Protein AF-A0A8B8BTA6-F1 (afdb_monomer_lite)

InterPro domains:
  IPR008979 Galactose-binding-like domain superfamily [SSF49785] (28-97)

Sequence (108 aa):
MRTELCVFLLLVTWVSGFVNLAHDTAKALQGTANMSEPPQKPAWSAGNAVDGNTDQELLTSCVIMDYTNNYKTVWWKVRLQNRFNVAYLEVYFRGSTMTLQKFSTQTL

Organism: Crassostrea virginica (NCBI:txid6565)

Radius of gyration: 18.39 Å; chains: 1; bounding box: 62×26×37 Å

Structure (mmCIF, N/CA/C/O backbone):
data_AF-A0A8B8BTA6-F1
#
_entry.id   AF-A0A8B8BTA6-F1
#
loop_
_atom_site.group_PDB
_atom_site.id
_atom_site.type_symbol
_atom_site.label_atom_id
_atom_site.label_alt_id
_atom_site.label_comp_id
_atom_site.label_asym_id
_atom_site.label_entity_id
_atom_site.label_seq_id
_atom_site.pdbx_PDB_ins_code
_atom_site.Cartn_x
_atom_site.Cartn_y
_atom_site.Cartn_z
_atom_site.occupancy
_atom_site.B_iso_or_equiv
_atom_site.auth_seq_id
_atom_site.auth_comp_id
_atom_site.auth_asym_id
_atom_site.auth_atom_id
_atom_site.pdbx_PDB_model_num
ATOM 1 N N . MET A 1 1 ? -44.200 -6.942 22.365 1.00 52.56 1 MET A N 1
ATOM 2 C CA . MET A 1 1 ? -42.962 -7.711 22.645 1.00 52.56 1 MET A CA 1
ATOM 3 C C . MET A 1 1 ? -42.205 -8.162 21.386 1.00 52.56 1 MET A C 1
ATOM 5 O O . MET A 1 1 ? -40.997 -8.311 21.461 1.00 52.56 1 MET A O 1
ATOM 9 N N . ARG A 1 2 ? -42.860 -8.347 20.223 1.00 54.91 2 ARG A N 1
ATOM 10 C CA . ARG A 1 2 ? -42.214 -8.806 18.972 1.00 54.91 2 ARG A CA 1
ATOM 11 C C . ARG A 1 2 ? -41.508 -7.700 18.162 1.00 54.91 2 ARG A C 1
ATOM 13 O O . ARG A 1 2 ? -40.528 -7.981 17.491 1.00 54.91 2 ARG A O 1
ATOM 20 N N . THR A 1 3 ? -41.984 -6.458 18.238 1.00 54.81 3 THR A N 1
ATOM 21 C CA . THR A 1 3 ? -41.423 -5.296 17.519 1.00 54.81 3 THR A CA 1
ATOM 22 C C . THR A 1 3 ? -40.090 -4.820 18.098 1.00 54.81 3 THR A C 1
ATOM 24 O O . THR A 1 3 ? -39.152 -4.599 17.344 1.00 54.81 3 THR A O 1
ATOM 27 N N . GLU A 1 4 ? -39.975 -4.763 19.426 1.00 55.19 4 GLU A N 1
ATOM 28 C CA . GLU A 1 4 ? -38.739 -4.407 20.146 1.00 55.19 4 GLU A CA 1
ATOM 29 C C . GLU A 1 4 ? -37.571 -5.345 19.785 1.00 55.19 4 GLU A C 1
ATOM 31 O O . GLU A 1 4 ? -36.474 -4.899 19.462 1.00 55.19 4 GLU A O 1
ATOM 36 N N . LEU A 1 5 ? -37.824 -6.659 19.741 1.00 53.94 5 LEU A N 1
ATOM 37 C CA . LEU A 1 5 ? -36.822 -7.678 19.401 1.00 53.94 5 LEU A CA 1
ATOM 38 C C . LEU A 1 5 ? -36.278 -7.536 17.967 1.00 53.94 5 LEU A C 1
ATOM 40 O O . LEU A 1 5 ? -35.094 -7.776 17.738 1.00 53.94 5 LEU A O 1
ATOM 44 N N . CYS A 1 6 ? -37.108 -7.113 17.007 1.00 53.47 6 CYS A N 1
ATOM 45 C CA . CYS A 1 6 ? -36.669 -6.865 15.630 1.00 53.47 6 CYS A CA 1
ATOM 46 C C . CYS A 1 6 ? -35.779 -5.621 15.513 1.00 53.47 6 CYS A C 1
ATOM 48 O O . CYS A 1 6 ? -34.815 -5.645 14.751 1.00 53.47 6 CYS A O 1
ATOM 50 N N . VAL A 1 7 ? -36.062 -4.561 16.277 1.00 57.22 7 VAL A N 1
ATOM 51 C CA . VAL A 1 7 ? -35.223 -3.351 16.304 1.00 57.22 7 VAL A CA 1
ATOM 52 C C . VAL A 1 7 ? -33.852 -3.665 16.908 1.00 57.22 7 VAL A C 1
ATOM 54 O O . VAL A 1 7 ? -32.835 -3.284 16.334 1.00 57.22 7 VAL A O 1
ATOM 57 N N . PHE A 1 8 ? -33.798 -4.447 17.991 1.00 52.19 8 PHE A N 1
ATOM 58 C CA . PHE A 1 8 ? -32.528 -4.907 18.564 1.00 52.19 8 PHE A CA 1
ATOM 59 C C . PHE A 1 8 ? -31.729 -5.801 17.601 1.00 52.19 8 PHE A C 1
ATOM 61 O O . PHE A 1 8 ? -30.524 -5.612 17.464 1.00 52.19 8 PHE A O 1
ATOM 68 N N . LEU A 1 9 ? -32.371 -6.725 16.879 1.00 52.94 9 LEU A N 1
ATOM 69 C CA . LEU A 1 9 ? -31.685 -7.574 15.892 1.00 52.94 9 LEU A CA 1
ATOM 70 C C . LEU A 1 9 ? -31.146 -6.782 14.685 1.00 52.94 9 LEU A C 1
ATOM 72 O O . LEU A 1 9 ? -30.073 -7.112 14.183 1.00 52.94 9 LEU A O 1
ATOM 76 N N . LEU A 1 10 ? -31.839 -5.724 14.248 1.00 51.62 10 LEU A N 1
ATOM 77 C CA . LEU A 1 10 ? -31.356 -4.815 13.196 1.00 51.62 10 LEU A CA 1
ATOM 78 C C . LEU A 1 10 ? -30.222 -3.894 13.677 1.00 51.62 10 LEU A C 1
ATOM 80 O O . LEU A 1 10 ? -29.369 -3.516 12.878 1.00 51.62 10 LEU A O 1
ATOM 84 N N . LEU A 1 11 ? -30.182 -3.556 14.969 1.00 49.06 11 LEU A N 1
ATOM 85 C CA . LEU A 1 11 ? -29.093 -2.777 15.571 1.00 49.06 11 LEU A CA 1
ATOM 86 C C . LEU A 1 11 ? -27.823 -3.616 15.791 1.00 49.06 11 LEU A C 1
ATOM 88 O O . LEU A 1 11 ? -26.719 -3.093 15.674 1.00 49.06 11 LEU A O 1
ATOM 92 N N . VAL A 1 12 ? -27.952 -4.915 16.078 1.00 51.41 12 VAL A N 1
ATOM 93 C CA . VAL A 1 12 ? -26.804 -5.800 16.360 1.00 51.41 12 VAL A CA 1
ATOM 94 C C . VAL A 1 12 ? -25.995 -6.134 15.099 1.00 51.41 12 VAL A C 1
ATOM 96 O O . VAL A 1 12 ? -24.776 -6.273 15.181 1.00 51.41 12 VAL A O 1
ATOM 99 N N . THR A 1 13 ? -26.611 -6.181 13.913 1.00 49.41 13 THR A N 1
ATOM 100 C CA . THR A 1 13 ? -25.873 -6.420 12.655 1.00 49.41 13 THR A CA 1
ATOM 101 C C . THR A 1 13 ? -24.999 -5.239 12.221 1.00 49.41 13 THR A C 1
ATOM 103 O O . THR A 1 13 ? -24.121 -5.412 11.379 1.00 49.41 13 THR A O 1
ATOM 106 N N . TRP A 1 14 ? -25.176 -4.058 12.823 1.00 47.53 14 TRP A N 1
ATOM 107 C CA . TRP A 1 14 ? -24.387 -2.860 12.520 1.00 47.53 14 TRP A CA 1
ATOM 108 C C . TRP A 1 14 ? -23.033 -2.788 13.241 1.00 47.53 14 TRP A C 1
ATOM 110 O O . TRP A 1 14 ? -22.200 -1.955 12.883 1.00 47.53 14 TRP A O 1
ATOM 120 N N . VAL A 1 15 ? -22.770 -3.644 14.234 1.00 53.34 15 VAL A N 1
ATOM 121 C CA . VAL A 1 15 ? -21.622 -3.455 15.149 1.00 53.34 15 VAL A CA 1
ATOM 122 C C . VAL A 1 15 ? -20.439 -4.390 14.851 1.00 53.34 15 VAL A C 1
ATOM 124 O O . VAL A 1 15 ? -19.379 -4.254 15.454 1.00 53.34 15 VAL A O 1
ATOM 127 N N . SER A 1 16 ? -20.558 -5.325 13.903 1.00 54.72 16 SER A N 1
ATOM 128 C CA . SER A 1 16 ? -19.567 -6.409 13.735 1.00 54.72 16 SER A CA 1
ATOM 129 C C . SER A 1 16 ? -19.027 -6.565 12.311 1.00 54.72 16 SER A C 1
ATOM 131 O O . SER A 1 16 ? -18.798 -7.678 11.848 1.00 54.72 16 SER A O 1
ATOM 133 N N . GLY A 1 17 ? -18.822 -5.456 11.598 1.00 67.69 17 GLY A N 1
ATOM 134 C CA . GLY A 1 17 ? -18.102 -5.460 10.321 1.00 67.69 17 GLY A CA 1
ATOM 135 C C . GLY A 1 17 ? -16.597 -5.277 10.522 1.00 67.69 17 GLY A C 1
ATOM 136 O O . GLY A 1 17 ? -16.180 -4.425 11.310 1.00 67.69 17 GLY A O 1
ATOM 137 N N . PHE A 1 18 ? -15.774 -6.032 9.789 1.00 72.56 18 PHE A N 1
ATOM 138 C CA . PHE A 1 18 ? -14.363 -5.678 9.632 1.00 72.56 18 PHE A CA 1
ATOM 139 C C . PHE A 1 18 ? -14.264 -4.281 9.011 1.00 72.56 18 PHE A C 1
ATOM 141 O O . PHE A 1 18 ? -14.970 -3.969 8.054 1.00 72.56 18 PHE A O 1
ATOM 148 N N . VAL A 1 19 ? -13.413 -3.430 9.583 1.00 87.12 19 VAL A N 1
ATOM 149 C CA . VAL A 1 19 ? -13.154 -2.081 9.070 1.00 87.12 19 VAL A CA 1
ATOM 150 C C . VAL A 1 19 ? -11.885 -2.075 8.242 1.00 87.12 19 VAL A C 1
ATOM 152 O O . VAL A 1 19 ? -10.884 -2.682 8.628 1.00 87.12 19 VAL A O 1
ATOM 155 N N . ASN A 1 20 ? -11.908 -1.360 7.121 1.00 90.12 20 ASN A N 1
ATOM 156 C CA . ASN A 1 20 ? -10.696 -1.120 6.359 1.00 90.12 20 ASN A CA 1
ATOM 157 C C . ASN A 1 20 ? -9.876 -0.036 7.071 1.00 90.12 20 ASN A C 1
ATOM 159 O O . ASN A 1 20 ? -10.136 1.157 6.956 1.00 90.12 20 ASN A O 1
ATOM 163 N N . LEU A 1 21 ? -8.871 -0.469 7.832 1.00 92.75 21 LEU A N 1
ATOM 164 C CA . LEU A 1 21 ? -7.999 0.428 8.593 1.00 92.75 21 LEU A CA 1
ATOM 165 C C . LEU A 1 21 ? -7.133 1.325 7.695 1.00 92.75 21 LEU A C 1
ATOM 167 O O . LEU A 1 21 ? -6.676 2.377 8.144 1.00 92.75 21 LEU A O 1
ATOM 171 N N . ALA A 1 22 ? -6.877 0.901 6.455 1.00 93.50 22 ALA A N 1
ATOM 172 C CA . ALA A 1 22 ? -6.097 1.663 5.491 1.00 93.50 22 ALA A CA 1
ATOM 173 C C . ALA A 1 22 ? -6.932 2.752 4.803 1.00 93.50 22 ALA A C 1
ATOM 175 O O . ALA A 1 22 ? -6.386 3.814 4.509 1.00 93.50 22 ALA A O 1
ATOM 176 N N . HIS A 1 23 ? -8.228 2.513 4.583 1.00 94.75 23 HIS A N 1
ATOM 177 C CA . HIS A 1 23 ? -9.131 3.459 3.929 1.00 94.75 23 HIS A CA 1
ATOM 178 C C . HIS A 1 23 ? -10.605 3.213 4.306 1.00 94.75 23 HIS A C 1
ATOM 180 O O . HIS A 1 23 ? -11.252 2.319 3.760 1.00 94.75 23 HIS A O 1
ATOM 186 N N . ASP A 1 24 ? -11.150 4.027 5.213 1.00 93.88 24 ASP A N 1
ATOM 187 C CA . ASP A 1 24 ? -12.581 4.090 5.545 1.00 93.88 24 ASP A CA 1
ATOM 188 C C . ASP A 1 24 ? -12.956 5.547 5.871 1.00 93.88 24 ASP A C 1
ATOM 190 O O . ASP A 1 24 ? -12.812 6.028 6.999 1.00 93.88 24 ASP A O 1
ATOM 194 N N . THR A 1 25 ? -13.430 6.272 4.856 1.00 89.62 25 T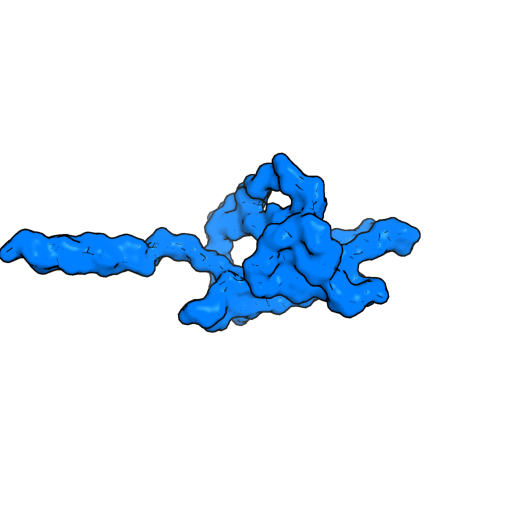HR A N 1
ATOM 195 C CA . THR A 1 25 ? -13.790 7.694 4.971 1.00 89.62 25 THR A CA 1
ATOM 196 C C . THR A 1 25 ? -15.005 7.927 5.866 1.00 89.62 25 THR A C 1
ATOM 198 O O . THR A 1 25 ? -15.055 8.943 6.559 1.00 89.62 25 THR A O 1
ATOM 201 N N . ALA A 1 26 ? -15.946 6.978 5.927 1.00 90.31 26 ALA A N 1
ATOM 202 C CA . ALA A 1 26 ? -17.122 7.067 6.792 1.00 90.31 26 ALA A CA 1
ATOM 203 C C . ALA A 1 26 ? -16.742 7.035 8.281 1.00 90.31 26 ALA A C 1
ATOM 205 O O . ALA A 1 26 ? -17.420 7.647 9.108 1.00 90.31 26 ALA A O 1
ATOM 206 N N . LYS A 1 27 ? -15.639 6.357 8.620 1.00 88.62 27 LYS A N 1
ATOM 207 C CA . LYS A 1 27 ? -15.077 6.297 9.980 1.00 88.62 27 LYS A CA 1
ATOM 208 C C . LYS A 1 27 ? -13.846 7.182 10.178 1.00 88.62 27 LYS A C 1
ATOM 210 O O . LYS A 1 27 ? -13.182 7.067 11.206 1.00 88.62 27 LYS A O 1
ATOM 215 N N . ALA A 1 28 ? -13.554 8.064 9.220 1.00 92.31 28 ALA A N 1
ATOM 216 C CA . ALA A 1 28 ? -12.386 8.945 9.217 1.00 92.31 28 ALA A CA 1
ATOM 217 C C . ALA A 1 28 ? -11.036 8.209 9.386 1.00 92.31 28 ALA A C 1
ATOM 219 O O . ALA A 1 28 ? -10.079 8.770 9.921 1.00 92.31 28 ALA A O 1
ATOM 220 N N . LEU A 1 29 ? -10.941 6.961 8.918 1.00 92.88 29 LEU A N 1
ATOM 221 C CA . LEU A 1 29 ? -9.711 6.173 8.924 1.00 92.88 29 LEU A CA 1
ATOM 222 C C . LEU A 1 29 ? -8.998 6.322 7.582 1.00 92.88 29 LEU A C 1
ATOM 224 O O . LEU A 1 29 ? -9.538 5.974 6.535 1.00 92.88 29 LEU A O 1
ATOM 228 N N . GLN A 1 30 ? -7.762 6.810 7.622 1.00 96.06 30 GLN A N 1
ATOM 229 C CA . GLN A 1 30 ? -6.922 6.933 6.435 1.00 96.06 30 GLN A CA 1
ATOM 230 C C . GLN A 1 30 ? -5.472 6.607 6.782 1.00 96.06 30 GLN A C 1
ATOM 232 O O . GLN A 1 30 ? -4.820 7.319 7.553 1.00 96.06 30 GLN A O 1
ATOM 237 N N . GLY A 1 31 ? -4.957 5.532 6.194 1.00 94.69 31 GLY A N 1
ATOM 238 C CA . GLY A 1 31 ? -3.549 5.181 6.252 1.00 94.69 31 GLY A CA 1
ATOM 239 C C . GLY A 1 31 ? -2.706 6.142 5.418 1.00 94.69 31 GLY A C 1
ATOM 240 O O . GLY A 1 31 ? -3.163 6.719 4.431 1.00 94.69 31 GLY A O 1
ATOM 241 N N . THR A 1 32 ? -1.446 6.294 5.806 1.00 96.31 32 THR A N 1
ATOM 242 C CA . THR A 1 32 ? -0.424 6.922 4.959 1.00 96.31 32 THR A CA 1
ATOM 243 C C . THR A 1 32 ? 0.549 5.855 4.492 1.00 96.31 32 THR A C 1
ATOM 245 O O . THR A 1 32 ? 0.897 4.956 5.257 1.00 96.31 32 THR A O 1
ATOM 248 N N . ALA A 1 33 ? 0.974 5.928 3.237 1.00 95.94 33 ALA A N 1
ATOM 249 C CA . ALA A 1 33 ? 1.834 4.925 2.632 1.00 95.94 33 ALA A CA 1
ATOM 250 C C . ALA A 1 33 ? 3.147 5.551 2.162 1.00 95.94 33 ALA A C 1
ATOM 252 O O . ALA A 1 33 ? 3.141 6.623 1.565 1.00 95.94 33 ALA A O 1
ATOM 253 N N . ASN A 1 34 ? 4.252 4.848 2.406 1.00 95.50 34 ASN A N 1
ATOM 254 C CA . ASN A 1 34 ? 5.578 5.152 1.873 1.00 95.50 34 ASN A CA 1
ATOM 255 C C . ASN A 1 34 ? 6.148 3.923 1.167 1.00 95.50 34 ASN A C 1
ATOM 257 O O . ASN A 1 34 ? 5.725 2.797 1.423 1.00 95.50 34 ASN A O 1
ATOM 261 N N . MET A 1 35 ? 7.147 4.138 0.322 1.00 93.62 35 MET A N 1
ATOM 262 C CA . MET A 1 35 ? 7.881 3.082 -0.367 1.00 93.62 35 MET A CA 1
ATOM 263 C C . MET A 1 35 ? 9.389 3.304 -0.250 1.00 93.62 35 MET A C 1
ATOM 265 O O . MET A 1 35 ? 9.823 4.356 0.222 1.00 93.62 35 MET A O 1
ATOM 269 N N . SER A 1 36 ? 10.167 2.301 -0.650 1.00 92.44 36 SER A N 1
ATOM 270 C CA . SER A 1 36 ? 11.622 2.293 -0.500 1.00 92.44 36 SER A CA 1
ATOM 271 C C . SER A 1 36 ? 12.339 3.428 -1.224 1.00 92.44 36 SER A C 1
ATOM 273 O O . SER A 1 36 ? 13.320 3.929 -0.692 1.00 92.44 36 SER A O 1
ATOM 275 N N . GLU A 1 37 ? 11.850 3.848 -2.391 1.00 91.19 37 GLU A N 1
ATOM 276 C CA . GLU A 1 37 ? 12.429 4.937 -3.188 1.00 91.19 37 GLU A CA 1
ATOM 277 C C . GLU A 1 37 ? 11.319 5.810 -3.783 1.00 91.19 37 GLU A C 1
ATOM 279 O O . GLU A 1 37 ? 10.197 5.334 -3.930 1.00 91.19 37 GLU A O 1
ATOM 284 N N . PRO A 1 38 ? 11.583 7.069 -4.164 1.00 90.12 38 PRO A N 1
ATOM 285 C CA . PRO A 1 38 ? 10.587 7.899 -4.831 1.00 90.12 38 PRO A CA 1
ATOM 286 C C . PRO A 1 38 ? 10.057 7.252 -6.125 1.00 90.12 38 PRO A C 1
ATOM 288 O O . PRO A 1 38 ? 10.840 6.673 -6.886 1.00 90.12 38 PRO A O 1
ATOM 291 N N . PRO A 1 39 ? 8.751 7.382 -6.426 1.00 90.50 39 PRO A N 1
ATOM 292 C CA . PRO A 1 39 ? 8.191 6.813 -7.643 1.00 90.50 39 PRO A CA 1
ATOM 293 C C . PRO A 1 39 ? 8.732 7.551 -8.876 1.00 90.50 39 PRO A C 1
ATOM 295 O O . PRO A 1 39 ? 8.802 8.781 -8.901 1.00 90.50 39 PRO A O 1
ATOM 298 N N . GLN A 1 40 ? 9.064 6.811 -9.937 1.00 89.62 40 GLN A N 1
ATOM 299 C CA . GLN A 1 40 ? 9.597 7.382 -11.186 1.00 89.62 40 GLN A CA 1
ATOM 300 C C . GLN A 1 40 ? 8.549 8.234 -11.914 1.00 89.62 40 GLN A C 1
ATOM 302 O O . GLN A 1 40 ? 8.885 9.160 -12.652 1.00 89.62 40 GLN A O 1
ATOM 307 N N . LYS A 1 41 ? 7.266 7.914 -11.712 1.00 90.94 41 LYS A N 1
ATOM 308 C CA . LYS A 1 41 ? 6.125 8.692 -12.194 1.00 90.94 41 LYS A CA 1
ATOM 309 C C . LYS A 1 41 ? 5.243 9.071 -11.008 1.00 90.94 41 LYS A C 1
ATOM 311 O O . LYS A 1 41 ? 4.933 8.189 -10.212 1.00 90.94 41 LYS A O 1
ATOM 316 N N . PRO A 1 42 ? 4.737 10.314 -10.922 1.00 90.38 42 PRO A N 1
ATOM 317 C CA . PRO A 1 42 ? 3.850 10.720 -9.828 1.00 90.38 42 PRO A CA 1
ATOM 318 C C . PRO A 1 42 ? 2.630 9.804 -9.644 1.00 90.38 42 PRO A C 1
ATOM 320 O O . PRO A 1 42 ? 2.201 9.560 -8.522 1.00 90.38 42 PRO A O 1
ATOM 323 N N . ALA A 1 43 ? 2.110 9.243 -10.741 1.00 91.81 43 ALA A N 1
ATOM 324 C CA . ALA A 1 43 ? 0.968 8.331 -10.732 1.00 91.81 43 ALA A CA 1
ATOM 325 C C . ALA A 1 43 ? 1.258 6.941 -10.132 1.00 91.81 43 ALA A C 1
ATOM 327 O O . ALA A 1 43 ? 0.333 6.156 -9.981 1.00 91.81 43 ALA A O 1
ATOM 328 N N . TRP A 1 44 ? 2.512 6.613 -9.813 1.00 92.44 44 TRP A N 1
ATOM 329 C CA . TRP A 1 44 ? 2.917 5.339 -9.200 1.00 92.44 44 TRP A CA 1
ATOM 330 C C . TRP A 1 44 ? 3.132 5.463 -7.690 1.00 92.44 44 TRP A C 1
ATOM 332 O O . TRP A 1 44 ? 3.860 4.676 -7.094 1.00 92.44 44 TRP A O 1
ATOM 342 N N . SER A 1 45 ? 2.544 6.493 -7.081 1.00 94.06 45 SER A N 1
ATOM 343 C CA . SER A 1 45 ? 2.708 6.844 -5.674 1.00 94.06 45 SER A CA 1
ATOM 344 C C . SER A 1 45 ? 2.350 5.705 -4.721 1.00 94.06 45 SER A C 1
ATOM 346 O O . SER A 1 45 ? 1.447 4.914 -4.974 1.00 94.06 45 SER A O 1
ATOM 348 N N . ALA A 1 46 ? 3.004 5.683 -3.555 1.00 95.56 46 ALA A N 1
ATOM 349 C CA . ALA A 1 46 ? 2.703 4.742 -2.480 1.00 95.56 46 ALA A CA 1
ATOM 350 C C . ALA A 1 46 ? 1.266 4.913 -1.970 1.00 95.56 46 ALA A C 1
ATOM 352 O O . ALA A 1 46 ? 0.659 3.943 -1.522 1.00 95.56 46 ALA A O 1
ATOM 353 N N . GLY A 1 47 ? 0.723 6.134 -2.065 1.00 95.88 47 GLY A N 1
ATOM 354 C CA . GLY A 1 47 ? -0.642 6.461 -1.649 1.00 95.88 47 GLY A CA 1
ATOM 355 C C . GLY A 1 47 ? -1.711 5.610 -2.333 1.00 95.88 47 GLY A C 1
ATOM 356 O O . GLY A 1 47 ? -2.729 5.329 -1.712 1.00 95.88 47 GLY A O 1
ATOM 357 N N . ASN A 1 48 ? -1.435 5.114 -3.540 1.00 94.94 48 ASN A N 1
ATOM 358 C CA . ASN A 1 48 ? -2.344 4.251 -4.287 1.00 94.94 48 ASN A CA 1
ATOM 359 C C . ASN A 1 48 ? -2.658 2.928 -3.552 1.00 94.94 48 ASN A C 1
ATOM 361 O O . ASN A 1 48 ? -3.693 2.327 -3.779 1.00 94.94 48 ASN A O 1
ATOM 365 N N . ALA A 1 49 ? -1.806 2.460 -2.627 1.00 93.25 49 ALA A N 1
ATOM 366 C CA . ALA A 1 49 ? -2.108 1.263 -1.825 1.00 93.25 49 ALA A CA 1
ATOM 367 C C . ALA A 1 49 ? -3.170 1.496 -0.732 1.00 93.25 49 ALA A C 1
ATOM 369 O O . ALA A 1 49 ? -3.589 0.542 -0.075 1.00 93.25 49 ALA A O 1
ATOM 370 N N . VAL A 1 50 ? -3.550 2.751 -0.468 1.00 95.56 50 VAL A N 1
ATOM 371 C CA . VAL A 1 50 ? -4.440 3.143 0.640 1.00 95.56 50 VAL A CA 1
ATOM 372 C C . VAL A 1 50 ? -5.494 4.169 0.223 1.00 95.56 50 VAL A C 1
ATOM 374 O O . VAL A 1 50 ? -6.074 4.835 1.077 1.00 95.56 50 VAL A O 1
ATOM 377 N N . ASP A 1 51 ? -5.742 4.335 -1.073 1.00 94.75 51 ASP A N 1
ATOM 378 C CA . ASP A 1 51 ? -6.706 5.307 -1.605 1.00 94.75 51 ASP A CA 1
ATOM 379 C C . ASP A 1 51 ? -8.124 4.728 -1.782 1.00 94.75 51 ASP A C 1
ATOM 381 O O . ASP A 1 51 ? -9.042 5.452 -2.163 1.00 94.75 51 ASP A O 1
ATOM 385 N N . GLY A 1 52 ? -8.301 3.433 -1.493 1.00 92.56 52 GLY A N 1
ATOM 386 C CA . GLY 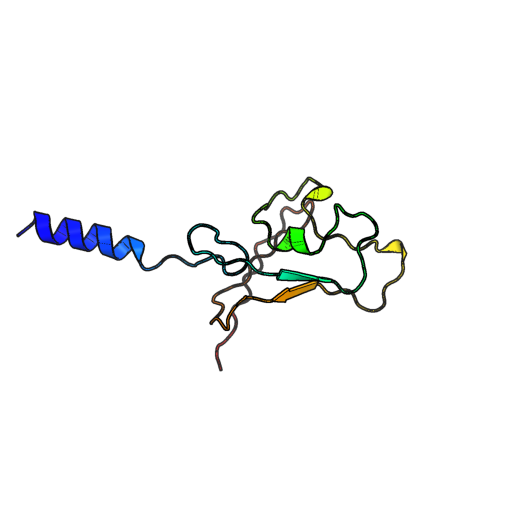A 1 52 ? -9.567 2.714 -1.638 1.00 92.56 52 GLY A CA 1
ATOM 387 C C . GLY A 1 52 ? -9.850 2.209 -3.053 1.00 92.56 52 GLY A C 1
ATOM 388 O O . GLY A 1 52 ? -10.848 1.512 -3.250 1.00 92.56 52 GLY A O 1
ATOM 389 N N . ASN A 1 53 ? -8.991 2.513 -4.028 1.00 92.38 53 ASN A N 1
ATOM 390 C CA . ASN A 1 53 ? -9.117 2.011 -5.386 1.00 92.38 53 ASN A CA 1
ATOM 391 C C . ASN A 1 53 ? -8.484 0.617 -5.497 1.00 92.38 53 ASN A C 1
ATOM 393 O O . ASN A 1 53 ? -7.294 0.430 -5.272 1.00 92.38 53 ASN A O 1
ATOM 397 N N . THR A 1 54 ? -9.295 -0.375 -5.860 1.00 90.50 54 THR A N 1
ATOM 398 C CA . THR A 1 54 ? -8.859 -1.772 -6.014 1.00 90.50 54 THR A CA 1
ATOM 399 C C . THR A 1 54 ? -8.698 -2.188 -7.478 1.00 90.50 54 THR A C 1
ATOM 401 O O . THR A 1 54 ? -8.526 -3.373 -7.755 1.00 90.50 54 THR A O 1
ATOM 404 N N . ASP A 1 55 ? -8.735 -1.235 -8.420 1.00 89.06 55 ASP A N 1
ATOM 405 C CA . ASP A 1 55 ? -8.480 -1.484 -9.843 1.00 89.06 55 ASP A CA 1
ATOM 406 C C . ASP A 1 55 ? -7.072 -2.071 -10.047 1.00 89.06 55 ASP A C 1
ATOM 408 O O . ASP A 1 55 ? -6.064 -1.471 -9.664 1.00 89.06 55 ASP A O 1
ATOM 412 N N . GLN A 1 56 ? -7.018 -3.256 -10.655 1.00 85.69 56 GLN A N 1
ATOM 413 C CA . GLN A 1 56 ? -5.795 -4.026 -10.893 1.00 85.69 56 GLN A CA 1
ATOM 414 C C . GLN A 1 56 ? -5.243 -3.869 -12.318 1.00 85.69 56 GLN A C 1
ATOM 416 O O . GLN A 1 56 ? -4.145 -4.360 -12.603 1.00 85.69 56 GLN A O 1
ATOM 421 N N . GLU A 1 57 ? -5.985 -3.227 -13.217 1.00 83.50 57 GLU A N 1
ATOM 422 C CA . GLU A 1 57 ? -5.661 -3.115 -14.642 1.00 83.50 57 GLU A CA 1
ATOM 423 C C . GLU A 1 57 ? -4.927 -1.803 -14.935 1.00 83.50 57 GLU A C 1
ATOM 425 O O . GLU A 1 57 ? -3.935 -1.769 -15.680 1.00 83.50 57 GLU A O 1
ATOM 430 N N . LEU A 1 58 ? -5.373 -0.706 -14.316 1.00 80.50 58 LEU A N 1
ATOM 431 C CA . LEU A 1 58 ? -4.791 0.611 -14.531 1.00 80.50 58 LEU A CA 1
ATOM 432 C C . LEU A 1 58 ? -3.428 0.742 -13.839 1.00 80.50 58 LEU A C 1
ATOM 434 O O . LEU A 1 58 ? -3.273 0.657 -12.628 1.00 80.50 58 LEU A O 1
ATOM 438 N N . LEU A 1 59 ? -2.397 1.072 -14.619 1.00 77.12 59 LEU A N 1
ATOM 439 C CA . LEU A 1 59 ? -1.059 1.360 -14.084 1.00 77.12 59 LEU A CA 1
ATOM 440 C C . LEU A 1 59 ? -1.045 2.507 -13.062 1.00 77.12 59 LEU A C 1
ATOM 442 O O . LEU A 1 59 ? -0.129 2.593 -12.249 1.00 77.12 59 LEU A O 1
ATOM 446 N N . THR A 1 60 ? -2.012 3.416 -13.141 1.00 85.56 60 THR A N 1
ATOM 447 C CA . THR A 1 60 ? -2.096 4.615 -12.302 1.00 85.56 60 THR A CA 1
ATOM 448 C C . THR A 1 60 ? -2.784 4.377 -10.959 1.00 85.56 60 THR A C 1
ATOM 450 O O . THR A 1 60 ? -2.716 5.263 -10.117 1.00 85.56 60 THR A O 1
ATOM 453 N N . SER A 1 61 ? -3.434 3.225 -10.750 1.00 88.81 61 SER A N 1
ATOM 454 C CA . SER A 1 61 ? -4.020 2.824 -9.456 1.00 88.81 61 SER A CA 1
ATOM 455 C C . SER A 1 61 ? -3.074 1.959 -8.621 1.00 88.81 61 SER A C 1
ATOM 457 O O . SER A 1 61 ? -3.397 1.581 -7.505 1.00 88.81 61 SER A O 1
ATOM 459 N N . CYS A 1 62 ? -1.894 1.622 -9.144 1.00 89.81 62 CYS A N 1
ATOM 460 C CA . CYS A 1 62 ? -0.959 0.719 -8.483 1.00 89.81 62 CYS A CA 1
ATOM 461 C C . CYS A 1 62 ? 0.218 1.476 -7.863 1.00 89.81 62 CYS A C 1
ATOM 463 O O . CYS A 1 62 ? 0.678 2.492 -8.390 1.00 89.81 62 CYS A O 1
ATOM 465 N N . VAL A 1 63 ? 0.767 0.923 -6.781 1.00 91.88 63 VAL A N 1
ATOM 466 C CA . VAL A 1 63 ? 2.113 1.272 -6.314 1.00 91.88 63 VAL A CA 1
ATOM 467 C C . VAL A 1 63 ? 3.115 0.542 -7.199 1.00 91.88 63 VAL A C 1
ATOM 469 O O . VAL A 1 63 ? 3.099 -0.688 -7.261 1.00 91.88 63 VAL A O 1
ATOM 472 N N . ILE A 1 64 ? 3.975 1.279 -7.901 1.00 89.69 64 ILE A N 1
ATOM 473 C CA . ILE A 1 64 ? 4.911 0.686 -8.862 1.00 89.69 64 ILE A CA 1
ATOM 474 C C . ILE A 1 64 ? 6.324 1.165 -8.573 1.00 89.69 64 ILE A C 1
ATOM 476 O O . ILE A 1 64 ? 6.583 2.356 -8.436 1.00 89.69 64 ILE A O 1
ATOM 480 N N . MET A 1 65 ? 7.236 0.198 -8.544 1.00 87.44 65 MET A N 1
ATOM 481 C CA . MET A 1 65 ? 8.672 0.410 -8.518 1.00 87.44 65 MET A CA 1
ATOM 482 C C . MET A 1 65 ? 9.268 -0.136 -9.809 1.00 87.44 65 MET A C 1
ATOM 484 O O . MET A 1 65 ? 9.067 -1.305 -10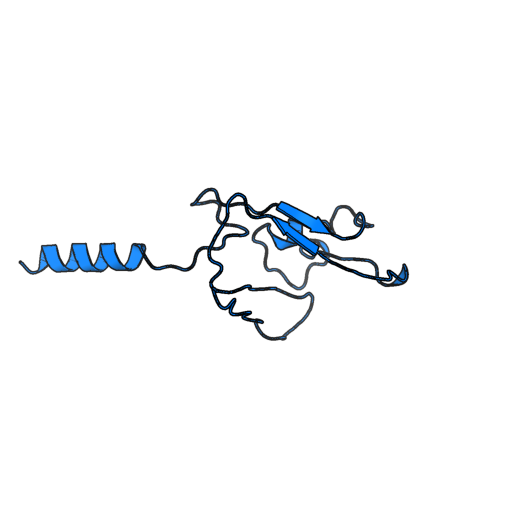.141 1.00 87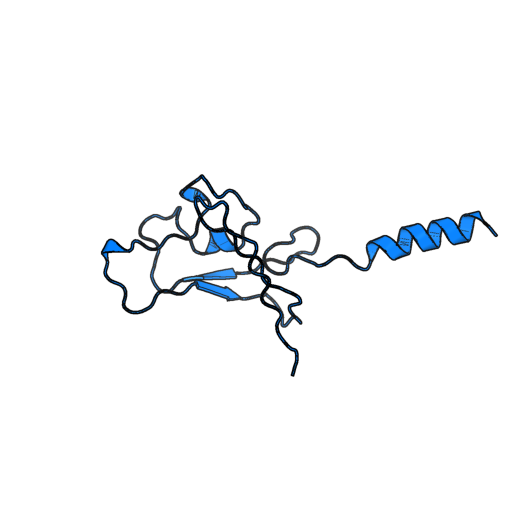.44 65 MET A O 1
ATOM 488 N N . ASP A 1 66 ? 9.989 0.706 -10.544 1.00 84.25 66 ASP A N 1
ATOM 489 C CA . ASP A 1 66 ? 10.641 0.301 -11.787 1.00 84.25 66 ASP A CA 1
ATOM 490 C C . ASP A 1 66 ? 11.774 -0.705 -11.524 1.00 84.25 66 ASP A C 1
ATOM 492 O O . ASP A 1 66 ? 12.870 -0.348 -11.087 1.00 84.25 66 ASP A O 1
ATOM 496 N N . TYR A 1 67 ? 11.504 -1.977 -11.815 1.00 77.62 67 TYR A N 1
ATOM 497 C CA . TYR A 1 67 ? 12.428 -3.089 -11.594 1.00 77.62 67 TYR A CA 1
ATOM 498 C C . TYR A 1 67 ? 13.732 -2.979 -12.401 1.00 77.62 67 TYR A C 1
ATOM 500 O O . TYR A 1 67 ? 14.713 -3.636 -12.049 1.00 77.62 67 TYR A O 1
ATOM 508 N N . THR A 1 68 ? 13.784 -2.146 -13.449 1.00 84.81 68 THR A N 1
ATOM 509 C CA . THR A 1 68 ? 14.998 -1.965 -14.264 1.00 84.81 68 THR A CA 1
ATOM 510 C C . THR A 1 68 ? 16.136 -1.284 -13.497 1.00 84.81 68 THR A C 1
ATOM 512 O O . THR A 1 68 ? 17.304 -1.454 -13.845 1.00 84.81 68 THR A O 1
ATOM 515 N N . ASN A 1 69 ? 15.827 -0.591 -12.398 1.00 81.12 69 ASN A N 1
ATOM 516 C CA . ASN A 1 69 ? 16.807 0.109 -11.564 1.00 81.12 69 ASN A CA 1
ATOM 517 C C . ASN A 1 69 ? 17.575 -0.803 -10.581 1.00 81.12 69 ASN A C 1
ATOM 519 O O . ASN A 1 69 ? 18.363 -0.300 -9.784 1.00 81.12 69 ASN A O 1
ATOM 523 N N . ASN A 1 70 ? 17.388 -2.131 -10.634 1.00 79.50 70 ASN A N 1
ATOM 524 C CA . ASN A 1 70 ? 18.134 -3.122 -9.839 1.00 79.50 70 ASN A CA 1
ATOM 525 C C . ASN A 1 70 ? 18.187 -2.814 -8.325 1.00 79.50 70 ASN A C 1
ATOM 527 O O . ASN A 1 70 ? 19.247 -2.839 -7.693 1.00 79.50 70 ASN A O 1
ATOM 531 N N . TYR A 1 71 ? 17.031 -2.524 -7.723 1.00 83.50 71 TYR A N 1
ATOM 532 C CA . TYR A 1 71 ? 16.928 -2.275 -6.285 1.00 83.50 71 TYR A CA 1
ATOM 533 C C . TYR A 1 71 ? 17.308 -3.515 -5.464 1.00 83.50 71 TYR A C 1
ATOM 535 O O . TYR A 1 71 ? 16.799 -4.608 -5.701 1.00 83.50 71 TYR A O 1
ATOM 543 N N . LYS A 1 72 ? 18.163 -3.338 -4.447 1.00 83.62 72 LYS A N 1
ATOM 544 C CA . LYS A 1 72 ? 18.583 -4.433 -3.548 1.00 83.62 72 LYS A CA 1
ATOM 545 C C . LYS A 1 72 ? 17.448 -4.935 -2.649 1.00 83.62 72 LYS A C 1
ATOM 547 O O . LYS A 1 72 ? 17.383 -6.124 -2.362 1.00 83.62 72 LYS A O 1
ATOM 552 N N . THR A 1 73 ? 16.568 -4.028 -2.226 1.00 86.19 73 THR A N 1
ATOM 553 C CA . THR A 1 73 ? 15.399 -4.319 -1.390 1.00 86.19 73 THR A CA 1
ATOM 554 C C . THR A 1 73 ? 14.270 -3.382 -1.790 1.00 86.19 73 THR A C 1
ATOM 556 O O . THR A 1 73 ? 14.477 -2.172 -1.855 1.00 86.19 73 THR A O 1
ATOM 559 N N . VAL A 1 74 ? 13.076 -3.928 -2.014 1.00 88.19 74 VAL A N 1
ATOM 560 C CA . VAL A 1 74 ? 11.872 -3.153 -2.331 1.00 88.19 74 VAL A CA 1
ATOM 561 C C . VAL A 1 74 ? 10.849 -3.375 -1.232 1.00 88.19 74 VAL A C 1
ATOM 563 O O . VAL A 1 74 ? 10.572 -4.512 -0.852 1.00 88.19 74 VAL A O 1
ATOM 566 N N . TRP A 1 75 ? 10.296 -2.288 -0.707 1.00 91.06 75 TRP A N 1
ATOM 567 C CA . TRP A 1 75 ? 9.248 -2.346 0.303 1.00 91.06 75 TRP A CA 1
ATOM 568 C C . TRP A 1 75 ? 8.258 -1.205 0.115 1.00 91.06 75 TRP A C 1
ATOM 570 O O . TRP A 1 75 ? 8.596 -0.131 -0.382 1.00 91.06 75 TRP A O 1
ATOM 580 N N . TRP A 1 76 ? 7.037 -1.441 0.574 1.00 91.25 76 TRP A N 1
ATOM 581 C CA . TRP A 1 76 ? 6.066 -0.404 0.876 1.00 91.25 76 TRP A CA 1
ATOM 582 C C . TRP A 1 76 ? 5.638 -0.565 2.332 1.00 91.25 76 TRP A C 1
ATOM 584 O O . TRP A 1 76 ? 5.715 -1.650 2.911 1.00 91.25 76 TRP A O 1
ATOM 594 N N . LYS A 1 77 ? 5.257 0.541 2.959 1.00 93.75 77 LYS A N 1
ATOM 595 C CA . LYS A 1 77 ? 4.883 0.593 4.366 1.00 93.75 77 LYS A CA 1
ATOM 596 C C . LYS A 1 77 ? 3.647 1.450 4.514 1.00 93.75 77 LYS A C 1
ATOM 598 O O . LYS A 1 77 ? 3.680 2.628 4.170 1.00 93.75 77 LYS A O 1
ATOM 603 N N . VAL A 1 78 ? 2.610 0.876 5.111 1.00 94.31 78 VAL A N 1
ATOM 604 C CA . VAL A 1 78 ? 1.429 1.620 5.541 1.00 94.31 78 VAL A CA 1
ATOM 605 C C . VAL A 1 78 ? 1.504 1.915 7.025 1.00 94.31 78 VAL A C 1
ATOM 607 O O . VAL A 1 78 ? 1.733 1.039 7.859 1.00 94.31 78 VAL A O 1
ATOM 610 N N . ARG A 1 79 ? 1.325 3.190 7.349 1.00 94.62 79 ARG A N 1
ATOM 611 C CA . ARG A 1 79 ? 1.190 3.700 8.701 1.00 94.62 79 ARG A CA 1
ATOM 612 C C . ARG A 1 79 ? -0.277 4.014 8.951 1.00 94.62 79 ARG A C 1
ATOM 614 O O . ARG A 1 79 ? -0.837 4.933 8.356 1.00 94.62 79 ARG A O 1
ATOM 621 N N . LEU A 1 80 ? -0.869 3.252 9.861 1.00 94.31 80 LEU A N 1
ATOM 622 C CA . LEU A 1 80 ? -2.191 3.531 10.405 1.00 94.31 80 LEU A CA 1
ATOM 623 C C . LEU A 1 80 ? -2.104 4.726 11.366 1.00 94.31 80 LEU A C 1
ATOM 625 O O . LEU A 1 80 ? -1.061 4.956 11.985 1.00 94.31 80 LEU A O 1
ATOM 629 N N . GLN A 1 81 ? -3.192 5.487 11.495 1.00 90.69 81 GLN A N 1
ATOM 630 C CA . GLN A 1 81 ? -3.237 6.674 12.362 1.00 90.69 81 GLN A CA 1
ATOM 631 C C . GLN A 1 81 ? -3.075 6.321 13.848 1.00 90.69 81 GLN A C 1
ATOM 633 O O . GLN A 1 81 ? -2.471 7.077 14.603 1.00 90.69 81 GLN A O 1
ATOM 638 N N . ASN A 1 82 ? -3.573 5.148 14.245 1.00 90.31 82 ASN A N 1
ATOM 639 C CA . ASN A 1 82 ? -3.521 4.617 15.603 1.00 90.31 82 ASN A CA 1
ATOM 640 C C . ASN A 1 82 ? -3.002 3.174 15.600 1.00 90.31 82 ASN A C 1
ATOM 642 O O . ASN A 1 82 ? -2.799 2.562 14.550 1.00 90.31 82 ASN A O 1
ATOM 646 N N . ARG A 1 83 ? -2.783 2.618 16.794 1.00 91.19 83 ARG A N 1
ATOM 647 C CA . ARG A 1 83 ? -2.514 1.186 16.953 1.00 91.19 83 ARG A CA 1
ATOM 648 C C . ARG A 1 83 ? -3.831 0.424 16.864 1.00 91.19 83 ARG A C 1
ATOM 650 O O . ARG A 1 83 ? -4.788 0.782 17.542 1.00 91.19 83 ARG A O 1
ATOM 657 N N . PHE A 1 84 ? -3.849 -0.632 16.063 1.00 88.81 84 PHE A N 1
ATOM 658 C CA . PHE A 1 84 ? -5.013 -1.487 15.870 1.00 88.81 84 PHE A CA 1
ATOM 659 C C . PHE A 1 84 ? -4.610 -2.952 15.974 1.00 88.81 84 PHE A C 1
ATOM 661 O O . PHE A 1 84 ? -3.510 -3.325 15.563 1.00 88.81 84 PHE A O 1
ATOM 668 N N . ASN A 1 85 ? -5.532 -3.780 16.460 1.00 88.81 85 ASN A N 1
ATOM 669 C CA . ASN A 1 85 ? -5.450 -5.221 16.274 1.00 88.81 85 ASN A CA 1
ATOM 670 C C . ASN A 1 85 ? -5.911 -5.523 14.848 1.00 88.81 85 ASN A C 1
ATOM 672 O O . ASN A 1 85 ? -7.080 -5.337 14.512 1.00 88.81 85 ASN A O 1
ATOM 676 N N . VAL A 1 86 ? -4.973 -5.923 13.996 1.00 87.25 86 VAL A N 1
ATOM 677 C CA . VAL A 1 86 ? -5.258 -6.241 12.597 1.00 87.25 86 VAL A CA 1
ATOM 678 C C . VAL A 1 86 ? -5.813 -7.661 12.539 1.00 87.25 86 VAL A C 1
ATOM 680 O O . VAL A 1 86 ? -5.199 -8.588 13.049 1.00 87.25 86 VAL A O 1
ATOM 683 N N . ALA A 1 87 ? -6.993 -7.842 11.951 1.00 87.44 87 ALA A N 1
ATOM 684 C CA . ALA A 1 87 ? -7.566 -9.178 11.788 1.00 87.44 87 ALA A CA 1
ATOM 685 C C . ALA A 1 87 ? -6.981 -9.896 10.564 1.00 87.44 87 ALA A C 1
ATOM 687 O O . ALA A 1 87 ? -6.669 -11.084 10.613 1.00 87.44 87 ALA A O 1
ATOM 688 N N . TYR A 1 88 ? -6.835 -9.163 9.460 1.00 84.31 88 TYR A N 1
ATOM 689 C CA . TYR A 1 88 ? -6.224 -9.633 8.226 1.00 84.31 88 TYR A CA 1
ATOM 690 C C . TYR A 1 88 ? -5.658 -8.455 7.431 1.00 84.31 88 TYR A C 1
ATOM 692 O O . TYR A 1 88 ? -6.037 -7.303 7.644 1.00 84.31 88 TYR A O 1
ATOM 700 N N . LEU A 1 89 ? -4.772 -8.769 6.490 1.00 88.69 89 LEU A N 1
ATOM 701 C CA . LEU A 1 89 ? -4.328 -7.865 5.436 1.00 88.69 89 LEU A CA 1
ATOM 702 C C . LEU A 1 89 ? -4.921 -8.335 4.106 1.00 88.69 89 LEU A C 1
ATOM 704 O O . LEU A 1 89 ? -5.003 -9.537 3.862 1.00 88.69 89 LEU A O 1
ATOM 708 N N . GLU A 1 90 ? -5.331 -7.396 3.263 1.00 88.25 90 GLU A N 1
ATOM 709 C CA . GLU A 1 90 ? -5.762 -7.652 1.892 1.00 88.25 90 GLU A CA 1
ATOM 710 C C . GLU A 1 90 ? -4.896 -6.808 0.954 1.00 88.25 90 GLU A C 1
ATOM 712 O O . GLU A 1 90 ? -4.707 -5.616 1.190 1.00 88.25 90 GLU A O 1
ATOM 717 N N . VAL A 1 91 ? -4.313 -7.439 -0.067 1.00 88.88 91 VAL A N 1
ATOM 718 C CA . VAL A 1 91 ? -3.394 -6.798 -1.017 1.00 88.88 91 VAL A CA 1
ATOM 719 C C . VAL A 1 91 ? -3.834 -7.164 -2.427 1.00 88.88 91 VAL A C 1
ATOM 721 O O . VAL A 1 91 ? -3.956 -8.346 -2.748 1.00 88.88 91 VAL A O 1
ATOM 724 N N . TYR A 1 92 ? -4.054 -6.149 -3.259 1.00 87.31 92 TYR A N 1
ATOM 725 C CA . TYR A 1 92 ? -4.448 -6.296 -4.656 1.00 87.31 92 TYR A CA 1
ATOM 726 C C . TYR A 1 92 ? -3.217 -6.093 -5.540 1.00 87.31 92 TYR A C 1
ATOM 728 O O . TYR A 1 92 ? -2.549 -5.064 -5.460 1.00 87.31 92 TYR A O 1
ATOM 736 N N . PHE A 1 93 ? -2.897 -7.088 -6.367 1.00 85.44 93 PHE A N 1
ATOM 737 C CA . PHE A 1 93 ? -1.753 -7.035 -7.275 1.00 85.44 93 PHE A CA 1
ATOM 738 C C . PHE A 1 93 ? -2.206 -6.704 -8.693 1.00 85.44 93 PHE A C 1
ATOM 740 O O . PHE A 1 93 ? -3.256 -7.161 -9.147 1.00 85.44 93 PHE A O 1
ATOM 747 N N . ARG A 1 94 ? -1.370 -5.948 -9.408 1.00 83.69 94 ARG A N 1
ATOM 748 C CA . ARG A 1 94 ? -1.593 -5.596 -10.810 1.00 83.69 94 ARG A CA 1
ATOM 749 C C . ARG A 1 94 ? -1.715 -6.849 -11.683 1.00 83.69 94 ARG A C 1
ATOM 751 O O . ARG A 1 94 ? -0.824 -7.698 -11.659 1.00 83.69 94 ARG A O 1
ATOM 758 N N . GLY A 1 95 ? -2.761 -6.903 -12.505 1.00 77.06 95 GLY A N 1
ATOM 759 C CA . GLY A 1 95 ? -2.933 -7.893 -13.570 1.00 77.06 95 GLY A CA 1
ATOM 760 C C . GLY A 1 95 ? -3.020 -9.347 -13.107 1.00 77.06 95 GLY A C 1
ATOM 761 O O . GLY A 1 95 ? -2.539 -10.224 -13.824 1.00 77.06 95 GLY A O 1
ATOM 762 N N . SER A 1 96 ? -3.572 -9.634 -11.921 1.00 59.41 96 SER A N 1
ATOM 763 C CA . SER A 1 96 ? -3.601 -11.013 -11.426 1.00 59.41 96 SER A CA 1
ATOM 764 C C . SER A 1 96 ? -4.963 -11.488 -10.921 1.00 59.41 96 SER A C 1
ATOM 766 O O . SER A 1 96 ? -5.523 -10.975 -9.960 1.00 59.41 96 SER A O 1
ATOM 768 N N . THR A 1 97 ? -5.386 -12.610 -11.504 1.00 50.44 97 THR A N 1
ATOM 769 C CA . THR A 1 97 ? -6.274 -13.655 -10.969 1.00 50.44 97 THR A CA 1
ATOM 770 C C . THR A 1 97 ? -5.674 -14.377 -9.741 1.00 50.44 97 THR A C 1
ATOM 772 O O . THR A 1 97 ? -5.982 -15.545 -9.503 1.00 50.44 97 THR A O 1
ATOM 775 N N . MET A 1 98 ? -4.779 -13.739 -8.972 1.00 51.91 98 MET A N 1
ATOM 776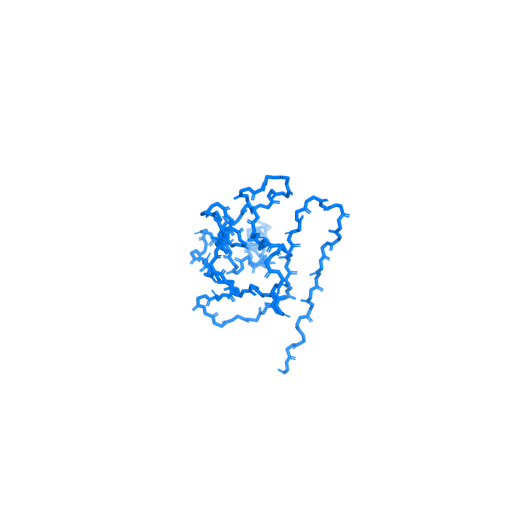 C CA . MET A 1 98 ? -4.077 -14.352 -7.838 1.00 51.91 98 MET A CA 1
ATOM 777 C C . MET A 1 98 ? -4.673 -13.937 -6.492 1.00 51.91 98 MET A C 1
ATOM 779 O O . MET A 1 98 ? -5.020 -1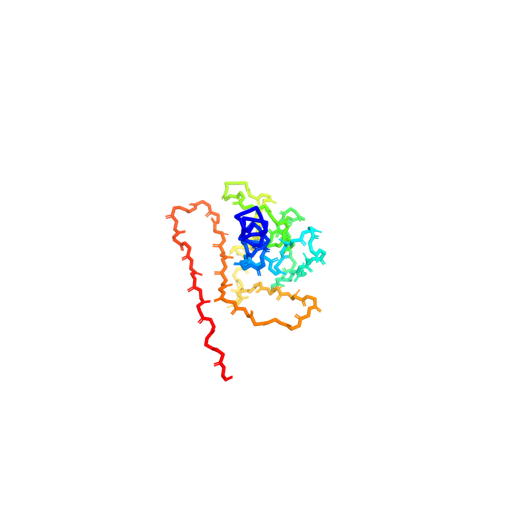2.789 -6.234 1.00 51.91 98 MET A O 1
ATOM 783 N N . THR A 1 99 ? -4.803 -14.959 -5.656 1.00 51.00 99 THR A N 1
ATOM 784 C CA . THR A 1 99 ? -5.651 -15.070 -4.477 1.00 51.00 99 THR A CA 1
ATOM 785 C C . THR A 1 99 ? -5.300 -14.092 -3.360 1.00 51.00 99 THR A C 1
ATOM 787 O O . THR A 1 99 ? -4.154 -14.000 -2.928 1.00 51.00 99 THR A O 1
ATOM 790 N N . LEU A 1 100 ? -6.350 -13.471 -2.827 1.00 49.59 100 LEU A N 1
ATOM 791 C CA . LEU A 1 100 ? -6.471 -12.865 -1.503 1.00 49.59 100 LEU A CA 1
ATOM 792 C C . LEU A 1 100 ? -5.528 -13.510 -0.462 1.00 49.59 100 LEU A C 1
ATOM 794 O O . LEU A 1 100 ? -5.816 -14.581 0.079 1.00 49.59 100 LEU A O 1
ATOM 798 N N . GLN A 1 101 ? -4.392 -12.868 -0.173 1.00 49.09 101 GLN A N 1
ATOM 799 C CA . GLN A 1 101 ? -3.475 -13.320 0.876 1.00 49.09 101 GLN A CA 1
ATOM 800 C C . GLN A 1 101 ? -3.925 -12.774 2.233 1.00 49.09 101 GLN A C 1
ATOM 802 O O . GLN A 1 101 ? -3.490 -11.713 2.670 1.00 49.09 101 GLN A O 1
ATOM 807 N N . LYS A 1 102 ? -4.790 -13.526 2.922 1.00 48.03 102 LYS A N 1
ATOM 808 C CA . LYS A 1 102 ? -5.126 -13.279 4.331 1.00 48.03 102 LYS A CA 1
ATOM 809 C C . LYS A 1 102 ? -3.936 -13.640 5.216 1.00 48.03 102 LYS A C 1
ATOM 811 O O . LYS A 1 102 ? -3.739 -14.801 5.569 1.00 48.03 102 LYS A O 1
ATOM 816 N N . PHE A 1 103 ? -3.168 -12.636 5.615 1.00 51.72 103 PHE A N 1
ATOM 817 C CA . PHE A 1 103 ? -2.193 -12.784 6.691 1.00 51.72 103 PHE A CA 1
ATOM 818 C C . PHE A 1 103 ? -2.919 -12.654 8.034 1.00 51.72 103 PHE A C 1
ATOM 820 O O . PHE A 1 103 ? -3.314 -11.558 8.422 1.00 51.72 103 PHE A O 1
ATOM 827 N N . SER A 1 104 ? -3.135 -13.774 8.729 1.00 43.09 104 SER A N 1
ATOM 828 C CA . SER A 1 104 ? -3.624 -13.765 10.112 1.00 43.09 104 SER A CA 1
ATOM 829 C C . SER A 1 104 ? -2.469 -13.378 11.028 1.00 43.09 104 SER A C 1
ATOM 831 O O . SER A 1 104 ? -1.544 -14.169 11.221 1.00 43.09 104 SER A O 1
ATOM 833 N N . THR A 1 105 ? -2.502 -12.183 11.610 1.00 45.50 105 THR A N 1
ATOM 834 C CA . THR A 1 105 ? -1.552 -11.831 12.668 1.00 45.50 105 THR A CA 1
ATOM 835 C C . THR A 1 105 ? -1.984 -12.516 13.960 1.00 45.50 105 THR A C 1
ATOM 837 O O . THR A 1 105 ? -3.034 -12.192 14.510 1.00 45.50 105 THR A O 1
ATOM 840 N N . GLN A 1 106 ? -1.196 -13.481 14.442 1.00 34.88 106 GLN A N 1
ATOM 841 C CA . GLN A 1 106 ? -1.361 -14.004 15.798 1.00 34.88 106 GLN A CA 1
ATOM 842 C C . GLN A 1 106 ? -1.034 -12.872 16.774 1.00 34.88 106 GLN A C 1
ATOM 844 O O . GLN A 1 106 ? 0.063 -12.315 16.752 1.00 34.88 106 GLN A O 1
ATOM 849 N N . THR A 1 107 ? -2.019 -12.476 17.573 1.00 40.50 107 THR A N 1
ATOM 850 C CA . THR A 1 107 ? -1.808 -11.569 18.701 1.00 40.50 107 THR A CA 1
ATOM 851 C C . THR A 1 107 ? -0.993 -12.335 19.747 1.00 40.50 107 THR A C 1
ATOM 853 O O . THR A 1 107 ? -1.389 -13.441 20.110 1.00 40.50 107 THR A O 1
ATOM 856 N N . LEU A 1 108 ? 0.163 -11.795 20.150 1.00 37.16 108 LEU A N 1
ATOM 857 C CA . LEU A 1 108 ? 0.933 -12.290 21.299 1.00 37.16 108 LEU A CA 1
ATOM 858 C C . LEU A 1 108 ? 0.181 -12.022 22.606 1.00 37.16 108 LEU A C 1
ATOM 860 O O . LEU A 1 108 ? -0.455 -10.944 22.688 1.00 37.16 108 LEU A O 1
#

Secondary structure (DSSP, 8-state):
-HHHHHHHHHHHTTS-PPP-SSEEGGGTEE-EEEESS--SSGGG-GGGGGSS---SS-TTSS----GGG--S---EEEE-SS---------PPTT-------------

pLDDT: mean 78.69, std 18.11, range [34.88, 96.31]

Foldseek 3Di:
DVVVVVVVVVVVVVPDDDDDQCDDVVVPRHKDKDKPDDAPDPLLGRSLFRPPDLDQADNSSHNDDDCVVVDPDIDMDIDTPDDDDDQFDFGHHHPDPDDTDTDGDDDD